Protein AF-A0A2V8B8E0-F1 (afdb_monomer_lite)

Structure (mmCIF, N/CA/C/O backbone):
data_AF-A0A2V8B8E0-F1
#
_entry.id   AF-A0A2V8B8E0-F1
#
loop_
_atom_site.group_PDB
_atom_site.id
_atom_site.type_symbol
_atom_site.label_atom_id
_atom_site.label_alt_id
_atom_site.label_comp_id
_atom_site.label_asym_id
_atom_site.label_entity_id
_atom_site.label_seq_id
_atom_site.pdbx_PDB_ins_code
_atom_site.Cartn_x
_atom_site.Cartn_y
_atom_site.Cartn_z
_atom_site.occupancy
_atom_site.B_iso_or_equiv
_atom_site.auth_seq_id
_atom_site.auth_comp_id
_atom_site.auth_asym_id
_atom_site.auth_atom_id
_atom_site.pdbx_PDB_model_num
ATOM 1 N N . MET A 1 1 ? -18.580 -0.881 13.087 1.00 76.44 1 MET A N 1
ATOM 2 C CA . MET A 1 1 ? -17.465 -0.644 14.038 1.00 76.44 1 MET A CA 1
ATOM 3 C C . MET A 1 1 ? -16.310 0.026 13.305 1.00 76.44 1 MET A C 1
ATOM 5 O O . MET A 1 1 ? -16.131 -0.275 12.132 1.00 76.44 1 MET A O 1
ATOM 9 N N . LYS A 1 2 ? -15.536 0.904 13.964 1.00 87.88 2 LYS A N 1
ATOM 10 C CA . LYS A 1 2 ? -14.418 1.641 13.333 1.00 87.88 2 LYS A CA 1
ATOM 11 C C . LYS A 1 2 ? -13.350 0.708 12.743 1.00 87.88 2 LYS A C 1
ATOM 13 O O . LYS A 1 2 ? -12.907 0.932 11.627 1.00 87.88 2 LYS A O 1
ATOM 18 N N . LEU A 1 3 ? -13.032 -0.384 13.441 1.00 93.44 3 LEU A N 1
ATOM 19 C CA . LEU A 1 3 ? -12.093 -1.399 12.957 1.00 93.44 3 LEU A CA 1
ATOM 20 C C . LEU A 1 3 ? -12.596 -2.121 11.696 1.00 93.44 3 LEU A C 1
ATOM 22 O O . LEU A 1 3 ? -11.832 -2.327 10.762 1.00 93.44 3 LEU A O 1
ATOM 26 N N . GLN A 1 4 ? -13.893 -2.445 11.627 1.00 92.62 4 GLN A N 1
ATOM 27 C CA . GLN A 1 4 ? -14.466 -3.100 10.446 1.00 92.62 4 GLN A CA 1
ATOM 28 C C . GLN A 1 4 ? -14.330 -2.230 9.190 1.00 92.62 4 GLN A C 1
ATOM 30 O O . GLN A 1 4 ? -14.033 -2.748 8.125 1.00 92.62 4 GLN A O 1
ATOM 35 N N . ALA A 1 5 ? -14.477 -0.908 9.316 1.00 92.25 5 ALA A N 1
ATOM 36 C CA . ALA A 1 5 ? -14.296 0.005 8.187 1.00 92.25 5 ALA A CA 1
ATOM 37 C C . ALA A 1 5 ? -12.845 0.031 7.667 1.00 92.25 5 ALA A C 1
ATOM 39 O O . ALA A 1 5 ? -12.624 0.231 6.477 1.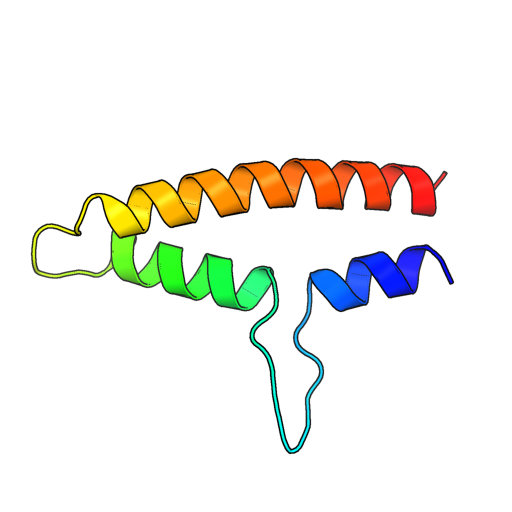00 92.25 5 ALA A O 1
ATOM 40 N N . VAL A 1 6 ? -11.857 -0.192 8.540 1.00 95.06 6 VAL A N 1
ATOM 41 C CA . VAL A 1 6 ? -10.448 -0.343 8.141 1.00 95.06 6 VAL A CA 1
ATOM 42 C C . VAL A 1 6 ? -10.242 -1.667 7.404 1.00 95.06 6 VAL A C 1
ATOM 44 O O . VAL A 1 6 ? -9.627 -1.685 6.341 1.00 95.06 6 VAL A O 1
ATOM 47 N N . ILE A 1 7 ? -10.798 -2.762 7.929 1.00 93.94 7 ILE A N 1
ATOM 48 C CA . ILE A 1 7 ? -10.727 -4.091 7.299 1.00 93.94 7 ILE A CA 1
ATOM 49 C C . ILE A 1 7 ? -11.357 -4.068 5.903 1.00 93.94 7 ILE A C 1
ATOM 51 O O . ILE A 1 7 ? -10.768 -4.585 4.959 1.00 93.94 7 ILE A O 1
ATOM 55 N N . ASP A 1 8 ? -12.506 -3.408 5.765 1.00 93.31 8 ASP A N 1
ATOM 56 C CA . ASP A 1 8 ? -13.248 -3.304 4.507 1.00 93.31 8 ASP A CA 1
ATOM 57 C C . ASP A 1 8 ? -12.468 -2.579 3.397 1.00 93.31 8 ASP A C 1
ATOM 59 O O . ASP A 1 8 ? -12.757 -2.787 2.225 1.00 93.31 8 ASP A O 1
ATOM 63 N N . ARG A 1 9 ? -11.476 -1.749 3.745 1.00 94.12 9 ARG A N 1
ATOM 64 C CA . ARG A 1 9 ? -10.571 -1.103 2.778 1.00 94.12 9 ARG A CA 1
ATOM 65 C C . ARG A 1 9 ? -9.363 -1.965 2.419 1.00 94.12 9 ARG A C 1
ATOM 67 O O . ARG A 1 9 ? -8.751 -1.766 1.374 1.00 94.12 9 ARG A O 1
ATOM 74 N N . LEU A 1 10 ? -8.986 -2.886 3.303 1.00 95.00 10 LEU A N 1
ATOM 75 C CA . LEU A 1 10 ? -7.809 -3.733 3.136 1.00 95.00 10 LEU A CA 1
ATOM 76 C C . LEU A 1 10 ? -8.112 -4.984 2.317 1.00 95.00 10 LEU A C 1
ATOM 78 O O . LEU A 1 10 ? -7.317 -5.354 1.455 1.00 95.00 10 LEU A O 1
ATOM 82 N N . VAL A 1 11 ? -9.241 -5.628 2.608 1.00 94.88 11 VAL A N 1
ATOM 83 C CA . VAL A 1 11 ? -9.540 -6.991 2.167 1.00 94.88 11 VAL A CA 1
ATOM 84 C C . VAL A 1 11 ? -10.737 -6.989 1.229 1.00 94.88 11 VAL A C 1
ATOM 86 O O . VAL A 1 11 ? -11.816 -6.525 1.602 1.00 94.88 11 VAL A O 1
ATOM 89 N N . THR A 1 12 ? -10.569 -7.557 0.034 1.00 92.81 12 THR A N 1
ATOM 90 C CA . THR A 1 12 ? -11.692 -7.803 -0.871 1.00 92.81 12 THR A CA 1
ATOM 91 C C . THR A 1 12 ? -12.649 -8.802 -0.241 1.00 92.81 12 THR A C 1
ATOM 93 O O . THR A 1 12 ? -12.269 -9.900 0.168 1.00 92.81 12 THR A O 1
ATOM 96 N N . LYS A 1 13 ? -13.916 -8.397 -0.130 1.00 86.88 13 LYS A N 1
ATOM 97 C CA . LYS A 1 13 ? -14.995 -9.282 0.306 1.00 86.88 13 LYS A CA 1
ATOM 98 C C . LYS A 1 13 ? -15.376 -10.187 -0.854 1.00 86.88 13 LYS A C 1
ATOM 100 O O . LYS A 1 13 ? -15.557 -9.704 -1.966 1.00 86.88 13 LYS A O 1
ATOM 105 N N . THR A 1 14 ? -15.538 -11.473 -0.571 1.00 81.94 14 THR A N 1
ATOM 106 C CA . THR A 1 14 ? -15.928 -12.441 -1.590 1.00 81.94 14 THR A CA 1
ATOM 107 C C . THR A 1 14 ? -17.393 -12.273 -1.984 1.00 81.94 14 THR A C 1
ATOM 109 O O . THR A 1 14 ? -18.256 -12.032 -1.131 1.00 81.94 14 THR A O 1
ATOM 112 N N . GLY A 1 15 ? -17.696 -12.387 -3.277 1.00 80.38 15 GLY A N 1
ATOM 113 C CA . GLY A 1 15 ? -19.054 -12.171 -3.772 1.00 80.38 15 GLY A CA 1
ATOM 114 C C . GLY A 1 15 ? -19.204 -12.263 -5.292 1.00 80.38 15 GLY A C 1
ATOM 115 O O . GLY A 1 15 ? -18.236 -12.480 -6.008 1.00 80.38 15 GLY A O 1
ATOM 116 N N . PRO A 1 16 ? -20.433 -12.103 -5.816 1.00 76.25 16 PRO A N 1
ATOM 117 C CA . PRO A 1 16 ? -20.685 -12.152 -7.258 1.00 76.25 16 PRO A CA 1
ATOM 118 C C . PRO A 1 16 ? -20.056 -10.980 -8.029 1.00 76.25 16 PRO A C 1
ATOM 120 O O . PRO A 1 16 ? -19.831 -11.098 -9.229 1.00 76.25 16 PRO A O 1
ATOM 123 N N . TYR A 1 17 ? -19.765 -9.870 -7.344 1.00 73.00 17 TYR A N 1
ATOM 124 C CA . TYR A 1 17 ? -19.014 -8.735 -7.871 1.00 73.00 17 TYR A CA 1
ATOM 125 C C . TYR A 1 17 ? -17.960 -8.351 -6.837 1.00 73.00 17 TYR A C 1
ATOM 127 O O . TYR A 1 17 ? -18.307 -7.948 -5.726 1.00 73.00 17 TYR A O 1
ATOM 135 N N . GLU A 1 18 ? -16.691 -8.524 -7.193 1.00 79.50 18 GLU A N 1
ATOM 136 C CA . GLU A 1 18 ? -15.558 -8.250 -6.314 1.00 79.50 18 GLU A CA 1
ATOM 137 C C . GLU A 1 18 ? -14.788 -7.042 -6.838 1.00 79.50 18 GLU A C 1
ATOM 139 O O . GLU A 1 18 ? -14.228 -7.075 -7.935 1.00 79.50 18 GLU A O 1
ATOM 144 N N . ASP A 1 19 ? -14.741 -5.982 -6.034 1.00 82.06 19 ASP A N 1
ATOM 145 C CA . ASP A 1 19 ? -13.802 -4.888 -6.247 1.00 82.06 19 ASP A CA 1
ATOM 146 C C . ASP A 1 19 ? -12.479 -5.240 -5.561 1.00 82.06 19 ASP A C 1
ATOM 148 O O . ASP A 1 19 ? -12.447 -5.603 -4.379 1.00 82.06 1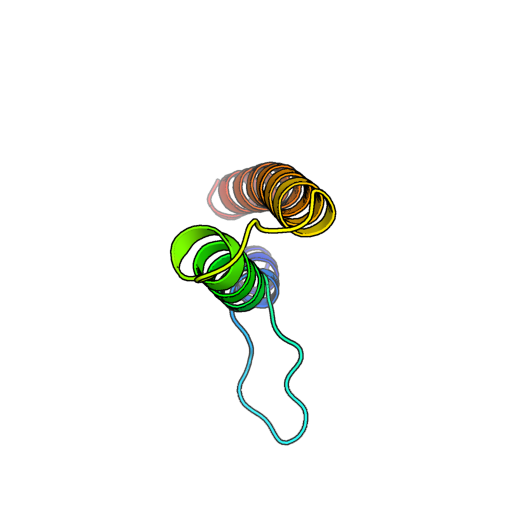9 ASP A O 1
ATOM 152 N N . GLN A 1 20 ? -11.370 -5.125 -6.295 1.00 89.81 20 GLN A N 1
ATOM 153 C CA . GLN A 1 20 ? -10.036 -5.332 -5.732 1.00 89.81 20 GLN A CA 1
ATOM 154 C C . GLN A 1 20 ? -9.748 -4.253 -4.692 1.00 89.81 20 GLN A C 1
ATOM 156 O O . GLN A 1 20 ? -9.730 -3.066 -5.0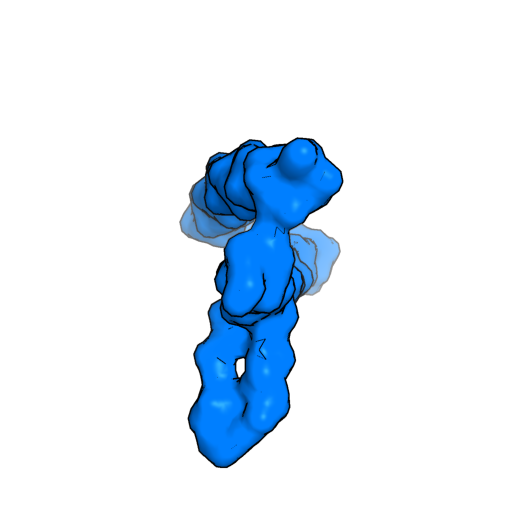15 1.00 89.81 20 GLN A O 1
ATOM 161 N N . MET A 1 21 ? -9.507 -4.660 -3.452 1.00 95.38 21 MET A N 1
ATOM 162 C CA . MET A 1 21 ? -9.167 -3.774 -2.347 1.00 95.38 21 MET A CA 1
ATOM 163 C C . MET A 1 21 ? -7.654 -3.590 -2.264 1.00 95.38 21 MET A C 1
ATOM 165 O O . MET A 1 21 ? -6.890 -4.103 -3.086 1.00 95.38 21 MET A O 1
ATOM 169 N N . PHE A 1 22 ? -7.214 -2.824 -1.270 1.00 96.94 22 PHE A N 1
ATOM 170 C CA . PHE A 1 22 ? -5.835 -2.373 -1.151 1.00 96.94 22 PHE A CA 1
ATOM 171 C C . PHE A 1 22 ? -4.792 -3.495 -1.299 1.00 96.94 22 PHE A C 1
ATOM 173 O O . PHE A 1 22 ? -3.829 -3.335 -2.049 1.00 96.94 22 PHE A O 1
ATOM 180 N N . ILE A 1 23 ? -4.978 -4.634 -0.618 1.00 96.88 23 ILE A N 1
ATOM 181 C CA . ILE A 1 23 ? -4.005 -5.741 -0.641 1.00 96.88 23 ILE A CA 1
ATOM 182 C C . ILE A 1 23 ? -3.870 -6.339 -2.044 1.00 96.88 23 ILE A C 1
ATOM 184 O O . ILE A 1 23 ? -2.750 -6.597 -2.493 1.00 96.88 23 ILE A O 1
ATOM 188 N N . ASP A 1 24 ? -4.982 -6.528 -2.750 1.00 96.62 24 ASP A N 1
ATOM 189 C CA . ASP A 1 24 ? -4.977 -7.096 -4.098 1.00 96.62 24 ASP A CA 1
ATOM 190 C C . ASP A 1 24 ? -4.364 -6.123 -5.097 1.00 96.62 24 ASP A C 1
ATOM 192 O O . ASP A 1 24 ? -3.510 -6.506 -5.898 1.00 96.62 24 ASP A O 1
ATOM 196 N N . GLN A 1 25 ? -4.724 -4.843 -4.999 1.00 96.62 25 GLN A N 1
ATOM 197 C CA . GLN A 1 25 ? -4.149 -3.795 -5.837 1.00 96.62 25 GLN A CA 1
ATOM 198 C C . GLN A 1 25 ? -2.632 -3.687 -5.641 1.00 96.62 25 GLN A C 1
ATOM 200 O O . GLN A 1 25 ? -1.885 -3.673 -6.621 1.00 96.62 25 GLN A O 1
ATOM 205 N N . LEU A 1 26 ? -2.164 -3.667 -4.389 1.00 97.69 26 LEU A N 1
ATOM 206 C CA . LEU A 1 26 ? -0.737 -3.631 -4.073 1.00 97.69 26 LEU A CA 1
ATOM 207 C C . LEU A 1 26 ? -0.018 -4.878 -4.585 1.00 97.69 26 LEU A C 1
ATOM 209 O O . LEU A 1 26 ? 1.038 -4.762 -5.205 1.00 97.69 26 LEU A O 1
ATOM 213 N N . SER A 1 27 ? -0.603 -6.056 -4.378 1.00 96.00 27 SER A N 1
ATOM 214 C CA . SER A 1 27 ? -0.037 -7.321 -4.852 1.00 96.00 27 SER A CA 1
ATOM 215 C C . SER A 1 27 ? 0.059 -7.368 -6.377 1.00 96.00 27 SER A C 1
ATOM 217 O O . SER A 1 27 ? 1.045 -7.865 -6.921 1.00 96.00 27 SER A O 1
ATOM 219 N N . ASN A 1 28 ? -0.939 -6.827 -7.077 1.00 95.12 28 ASN A N 1
ATOM 220 C CA . ASN A 1 28 ? -0.962 -6.783 -8.534 1.00 95.12 28 ASN A CA 1
ATOM 221 C C . ASN A 1 28 ? 0.099 -5.840 -9.099 1.00 95.12 28 ASN A C 1
ATOM 223 O O . ASN A 1 28 ? 0.868 -6.253 -9.966 1.00 95.12 28 ASN A O 1
ATOM 227 N N . VAL A 1 29 ? 0.206 -4.628 -8.555 1.00 96.25 29 VAL A N 1
ATOM 228 C CA . VAL A 1 29 ? 1.213 -3.645 -8.984 1.00 96.25 29 VAL A CA 1
ATOM 229 C C . VAL A 1 29 ? 2.628 -4.117 -8.642 1.00 96.25 29 V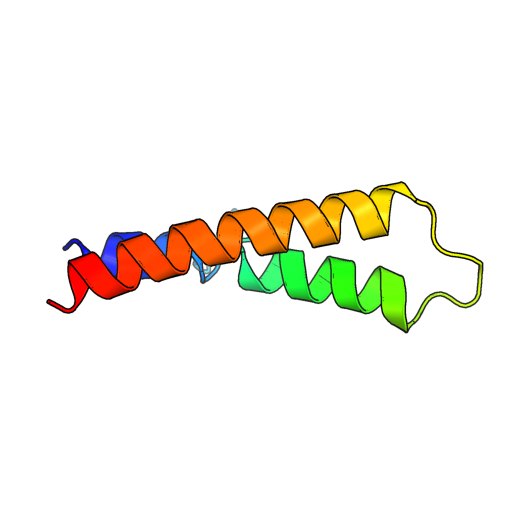AL A C 1
ATOM 231 O O . VAL A 1 29 ? 3.533 -4.009 -9.465 1.00 96.25 29 VAL A O 1
ATOM 234 N N . ALA A 1 30 ? 2.834 -4.704 -7.460 1.00 94.06 30 ALA A N 1
ATOM 235 C CA . ALA A 1 30 ? 4.131 -5.264 -7.084 1.00 94.06 30 ALA A CA 1
ATOM 236 C C . ALA A 1 30 ? 4.556 -6.407 -8.020 1.00 94.06 30 ALA A C 1
ATOM 238 O O . ALA A 1 30 ? 5.732 -6.509 -8.371 1.00 94.06 30 ALA A O 1
ATOM 239 N N . ARG A 1 31 ? 3.606 -7.243 -8.460 1.00 94.88 31 ARG A N 1
ATOM 240 C CA . ARG A 1 31 ? 3.866 -8.302 -9.442 1.00 94.88 31 ARG A CA 1
ATOM 241 C C . ARG A 1 31 ? 4.230 -7.731 -10.806 1.00 94.88 31 ARG A C 1
ATOM 243 O O . ARG A 1 31 ? 5.220 -8.167 -11.380 1.00 94.88 31 ARG A O 1
ATOM 250 N N . GLU A 1 32 ? 3.468 -6.756 -11.297 1.00 94.81 32 GLU A N 1
ATOM 251 C CA . GLU A 1 32 ? 3.758 -6.066 -12.558 1.00 94.81 32 GLU A CA 1
ATOM 252 C C . GLU A 1 32 ? 5.169 -5.465 -12.543 1.00 94.81 32 GLU A C 1
ATOM 254 O O . GLU A 1 32 ? 5.941 -5.672 -13.474 1.00 94.81 32 GLU A O 1
ATOM 259 N N . ILE A 1 33 ? 5.540 -4.798 -11.448 1.00 95.50 33 ILE A N 1
ATOM 260 C CA . ILE A 1 33 ? 6.868 -4.201 -11.290 1.00 95.50 33 ILE A CA 1
ATOM 261 C C . ILE A 1 33 ? 7.973 -5.266 -11.205 1.00 95.50 33 ILE A C 1
ATOM 263 O O . ILE A 1 33 ? 9.043 -5.094 -11.786 1.00 95.50 33 ILE A O 1
ATOM 267 N N . GLY A 1 34 ? 7.747 -6.336 -10.441 1.00 93.50 34 GLY A N 1
ATOM 268 C CA . GLY A 1 34 ? 8.784 -7.310 -10.091 1.00 93.50 34 GLY A CA 1
ATOM 269 C C . GLY A 1 34 ? 8.970 -8.460 -11.081 1.00 93.50 34 GLY A C 1
ATOM 270 O O . GLY A 1 34 ? 10.001 -9.127 -11.024 1.00 93.50 34 GLY A O 1
ATOM 271 N N . GLN A 1 35 ? 7.990 -8.725 -11.948 1.00 93.00 35 GLN A N 1
ATOM 272 C CA . GLN A 1 35 ? 7.978 -9.903 -12.828 1.00 93.00 35 GLN A CA 1
ATOM 273 C C . GLN A 1 35 ? 7.877 -9.568 -14.317 1.00 93.00 35 GLN A C 1
ATOM 275 O O . GLN A 1 35 ? 7.755 -10.479 -15.132 1.00 93.00 35 GLN A O 1
ATOM 280 N N . ALA A 1 36 ? 7.899 -8.293 -14.701 1.00 88.00 36 ALA A N 1
ATOM 281 C CA . ALA A 1 36 ? 7.871 -7.949 -16.112 1.00 88.00 36 ALA A CA 1
ATOM 282 C C . ALA A 1 36 ? 9.195 -8.311 -16.800 1.00 88.00 36 ALA A C 1
ATOM 284 O O . ALA A 1 36 ? 10.266 -7.848 -16.408 1.00 88.00 36 ALA A O 1
ATOM 285 N N . ASP A 1 37 ? 9.097 -9.079 -17.886 1.00 87.81 37 ASP A N 1
ATOM 286 C CA . ASP A 1 37 ? 10.231 -9.380 -18.769 1.00 87.81 37 ASP A CA 1
ATOM 287 C C . ASP A 1 37 ? 10.732 -8.132 -19.520 1.00 87.81 37 ASP A C 1
ATOM 289 O O . ASP A 1 37 ? 11.881 -8.061 -19.957 1.00 87.81 37 ASP A O 1
ATOM 293 N N . GLN A 1 38 ? 9.860 -7.133 -19.690 1.00 90.06 38 GLN A N 1
ATOM 294 C CA . GLN A 1 38 ? 10.167 -5.852 -20.322 1.00 90.06 38 GLN A CA 1
ATOM 295 C C . GLN A 1 38 ? 10.219 -4.726 -19.293 1.00 90.06 38 GLN A C 1
ATOM 297 O O . GLN A 1 38 ? 9.703 -4.835 -18.183 1.00 90.06 38 GLN A O 1
ATOM 302 N N . LYS A 1 39 ? 10.816 -3.594 -19.684 1.00 92.00 39 LYS A N 1
ATOM 303 C CA . LYS A 1 39 ? 10.845 -2.402 -18.837 1.00 92.00 39 LYS A CA 1
ATOM 304 C C . LYS A 1 39 ? 9.419 -1.965 -18.498 1.00 92.00 39 LYS A C 1
ATOM 306 O O . LYS A 1 39 ? 8.641 -1.614 -19.381 1.00 92.00 39 LYS A O 1
ATOM 311 N N . VAL A 1 40 ? 9.129 -1.932 -17.205 1.00 93.31 40 VAL A N 1
ATOM 312 C CA . VAL A 1 40 ? 7.844 -1.498 -16.663 1.00 93.31 40 VAL A CA 1
ATOM 313 C C . VAL A 1 40 ? 7.660 0.001 -16.901 1.00 93.31 40 VAL A C 1
ATOM 315 O O . VAL A 1 40 ? 8.598 0.793 -16.748 1.00 93.31 40 VAL A O 1
ATOM 318 N N . GLY A 1 41 ? 6.448 0.396 -17.293 1.00 94.12 41 GLY A N 1
ATOM 319 C CA . GLY A 1 41 ? 6.090 1.797 -17.496 1.00 94.12 41 GLY A CA 1
ATOM 320 C C . GLY A 1 41 ? 6.133 2.606 -16.196 1.00 94.12 41 GLY A C 1
ATOM 321 O O . GLY A 1 41 ? 5.897 2.082 -15.109 1.00 94.12 41 GLY A O 1
ATOM 322 N N . ALA A 1 42 ? 6.394 3.913 -16.304 1.00 95.56 42 ALA A N 1
ATOM 323 C CA . ALA A 1 42 ? 6.418 4.817 -15.148 1.00 95.56 42 ALA A CA 1
ATOM 324 C C . ALA A 1 42 ? 5.096 4.803 -14.356 1.00 95.56 42 ALA A C 1
ATOM 326 O O . ALA A 1 42 ? 5.114 4.883 -13.130 1.00 95.56 42 ALA A O 1
ATOM 327 N N . SER A 1 43 ? 3.972 4.596 -15.046 1.00 95.81 43 SER A N 1
ATOM 328 C CA . SER A 1 43 ? 2.631 4.520 -14.462 1.00 95.81 43 SER A CA 1
ATOM 329 C C . SER A 1 43 ? 2.479 3.439 -13.388 1.00 95.81 43 SER A C 1
ATOM 331 O O . SER A 1 43 ? 1.737 3.640 -12.429 1.00 95.81 43 SER A O 1
ATOM 333 N N . ALA A 1 44 ? 3.185 2.306 -13.494 1.00 95.88 44 ALA A N 1
ATOM 334 C CA . ALA A 1 44 ? 3.121 1.261 -12.469 1.00 95.88 44 ALA A CA 1
ATOM 335 C C . ALA A 1 44 ? 3.793 1.723 -11.167 1.00 95.88 44 ALA A C 1
ATOM 337 O O . ALA A 1 44 ? 3.264 1.521 -10.074 1.00 95.88 44 ALA A O 1
ATOM 338 N N . TYR A 1 45 ? 4.931 2.414 -11.278 1.00 96.62 45 TYR A N 1
ATOM 339 C CA . TYR A 1 45 ? 5.624 2.997 -10.127 1.00 96.62 45 TYR A CA 1
ATOM 340 C C . TYR A 1 45 ? 4.851 4.174 -9.524 1.00 96.62 45 TYR A C 1
ATOM 342 O O . TYR A 1 45 ? 4.813 4.320 -8.303 1.00 96.62 45 TYR A O 1
ATOM 350 N N . GLU A 1 46 ? 4.203 4.996 -10.350 1.00 97.94 46 GLU A N 1
ATOM 351 C CA . GLU A 1 46 ? 3.283 6.040 -9.882 1.00 97.94 46 GLU A CA 1
ATOM 352 C C . GLU A 1 46 ? 2.130 5.426 -9.086 1.00 97.94 46 GLU A C 1
ATOM 354 O O . GLU A 1 46 ? 1.885 5.833 -7.948 1.00 97.94 46 GLU A O 1
ATOM 359 N N . ARG A 1 47 ? 1.504 4.369 -9.620 1.00 97.62 47 ARG A N 1
ATOM 360 C CA . ARG A 1 47 ? 0.440 3.646 -8.918 1.00 97.62 47 ARG A CA 1
ATOM 361 C C . ARG A 1 47 ? 0.924 3.053 -7.598 1.00 97.62 47 ARG A C 1
ATOM 363 O O . ARG A 1 47 ? 0.223 3.150 -6.593 1.00 97.62 47 ARG A O 1
ATOM 370 N N . TYR A 1 48 ? 2.117 2.469 -7.585 1.00 97.31 48 TYR A N 1
ATOM 371 C CA . TYR A 1 48 ? 2.734 1.950 -6.369 1.00 97.31 48 TYR A CA 1
ATOM 372 C C . TYR A 1 48 ? 2.932 3.051 -5.317 1.00 97.31 48 TYR A C 1
ATOM 374 O O . TYR A 1 48 ? 2.556 2.878 -4.158 1.00 97.31 48 TYR A O 1
ATOM 382 N N . ASN A 1 49 ? 3.452 4.213 -5.718 1.00 97.75 49 ASN A N 1
ATOM 383 C CA . ASN A 1 49 ? 3.643 5.352 -4.819 1.00 97.75 49 ASN A CA 1
ATOM 384 C C . ASN A 1 49 ? 2.319 5.873 -4.250 1.00 97.75 49 ASN A C 1
ATOM 386 O O . ASN A 1 49 ? 2.261 6.255 -3.079 1.00 97.75 49 ASN A O 1
ATOM 390 N N . ASP A 1 50 ? 1.253 5.880 -5.045 1.00 98.19 50 ASP A N 1
ATOM 391 C CA . ASP A 1 50 ? -0.070 6.272 -4.565 1.00 98.19 50 ASP A CA 1
ATOM 392 C C . ASP A 1 50 ? -0.635 5.270 -3.554 1.00 98.19 50 ASP A C 1
ATOM 394 O O . ASP A 1 50 ? -1.154 5.684 -2.515 1.00 98.19 50 ASP A O 1
ATOM 398 N N . LEU A 1 51 ? -0.434 3.968 -3.775 1.00 97.88 51 LEU A N 1
ATOM 399 C CA . LEU A 1 51 ? -0.787 2.937 -2.797 1.00 97.88 51 LEU A CA 1
ATOM 400 C C . LEU A 1 51 ? 0.009 3.089 -1.487 1.00 97.88 51 LEU A C 1
ATOM 402 O O . LEU A 1 51 ? -0.543 2.894 -0.409 1.00 97.88 51 LEU A O 1
ATOM 406 N N . LEU A 1 52 ? 1.275 3.516 -1.521 1.00 97.62 52 LEU A N 1
ATOM 407 C CA . LEU A 1 52 ? 2.031 3.795 -0.288 1.00 97.62 52 LEU A CA 1
ATOM 408 C C . LEU A 1 52 ? 1.481 4.997 0.502 1.00 97.62 52 LEU A C 1
ATOM 410 O O . LEU A 1 52 ? 1.482 4.992 1.741 1.00 97.62 52 LEU A O 1
ATOM 414 N N . LYS A 1 53 ? 0.978 6.027 -0.188 1.00 98.00 53 LYS A N 1
ATOM 415 C CA . LYS A 1 53 ? 0.279 7.143 0.472 1.00 98.00 53 LYS A CA 1
ATOM 416 C C . LYS A 1 53 ? -1.031 6.662 1.090 1.00 98.00 53 LYS A C 1
ATOM 418 O O . LYS A 1 53 ? -1.323 6.992 2.240 1.00 98.00 53 LYS A O 1
ATOM 423 N N . GLU A 1 54 ? -1.792 5.852 0.357 1.00 97.25 54 GLU A N 1
ATOM 424 C CA . GLU A 1 54 ? -3.034 5.267 0.857 1.00 97.25 54 GLU A CA 1
ATOM 425 C C . GLU A 1 54 ? -2.788 4.373 2.079 1.00 97.25 54 GLU A C 1
ATOM 427 O O . GLU A 1 54 ? -3.495 4.502 3.078 1.00 97.25 54 GLU A O 1
ATOM 432 N N . TRP A 1 55 ? -1.736 3.552 2.058 1.00 97.75 55 TRP A N 1
ATOM 433 C CA . TRP A 1 55 ? -1.313 2.751 3.206 1.00 97.75 55 TRP A CA 1
ATOM 434 C C . TRP A 1 55 ? -1.085 3.605 4.451 1.00 97.75 55 TRP A C 1
ATOM 436 O O . TRP A 1 55 ? -1.557 3.267 5.535 1.00 97.75 55 TRP A O 1
ATOM 446 N N . THR A 1 56 ? -0.404 4.742 4.298 1.00 97.88 56 THR A N 1
ATOM 447 C CA . THR A 1 56 ? -0.152 5.670 5.409 1.00 97.88 56 THR A CA 1
ATOM 448 C C . THR A 1 56 ? -1.464 6.185 6.009 1.00 97.88 56 THR A C 1
ATOM 450 O O . THR A 1 56 ? -1.605 6.247 7.233 1.00 97.88 56 THR A O 1
ATOM 453 N N . ALA A 1 57 ? -2.455 6.493 5.167 1.00 97.06 57 ALA A N 1
ATOM 454 C CA . ALA A 1 57 ? -3.783 6.897 5.621 1.00 97.06 57 ALA A CA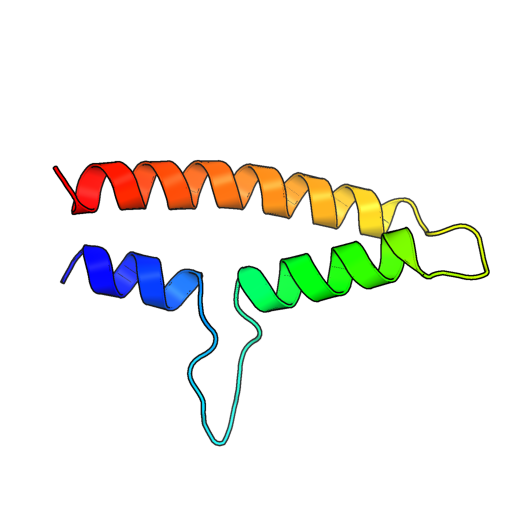 1
ATOM 455 C C . ALA A 1 57 ? -4.538 5.750 6.320 1.00 97.06 57 ALA A C 1
ATOM 457 O O . ALA A 1 57 ? -5.069 5.953 7.414 1.00 97.06 57 ALA A O 1
ATOM 458 N N . ILE A 1 58 ? -4.537 4.542 5.739 1.00 96.56 58 ILE A N 1
ATOM 459 C CA . ILE A 1 58 ? -5.165 3.347 6.329 1.00 96.56 58 ILE A CA 1
ATOM 460 C C . ILE A 1 58 ? -4.548 3.037 7.694 1.00 96.56 58 ILE A C 1
ATOM 462 O O . ILE A 1 58 ? -5.277 2.789 8.654 1.00 96.56 58 ILE A O 1
ATOM 466 N N . LYS A 1 59 ? -3.219 3.104 7.811 1.00 96.62 59 LYS A N 1
ATOM 467 C CA . LYS A 1 59 ? -2.519 2.890 9.078 1.00 96.62 59 LYS A CA 1
ATOM 468 C C . LYS A 1 59 ? -2.966 3.904 10.135 1.00 96.62 59 LYS A C 1
ATOM 470 O O . LYS A 1 59 ? -3.271 3.515 11.258 1.00 96.62 59 LYS A O 1
ATOM 475 N N . ALA A 1 60 ? -3.061 5.184 9.780 1.00 96.88 60 ALA A N 1
ATOM 476 C CA . ALA A 1 60 ? -3.521 6.214 10.708 1.00 96.88 60 ALA A CA 1
ATOM 477 C C . ALA A 1 60 ? -4.985 6.011 11.148 1.00 96.88 60 ALA A C 1
ATOM 479 O O . ALA A 1 60 ? -5.333 6.334 12.284 1.00 96.88 60 ALA A O 1
ATOM 480 N N . ASP A 1 61 ? -5.854 5.509 10.264 1.00 95.56 61 ASP A N 1
ATOM 481 C CA . ASP A 1 61 ? -7.229 5.129 10.618 1.00 95.56 61 ASP A CA 1
ATOM 482 C C . ASP A 1 61 ? -7.260 3.897 11.538 1.00 95.56 61 ASP A C 1
ATOM 484 O O . ASP A 1 61 ? -8.043 3.866 12.488 1.00 95.56 61 ASP A O 1
ATOM 488 N N . ALA A 1 62 ? -6.390 2.911 11.295 1.00 96.06 62 ALA A N 1
ATOM 489 C CA . ALA A 1 62 ? -6.246 1.716 12.124 1.00 96.06 62 ALA A CA 1
ATOM 490 C C . ALA A 1 62 ? -5.780 2.062 13.544 1.00 96.06 62 ALA A C 1
ATOM 492 O O . ALA A 1 62 ? -6.412 1.638 14.510 1.00 96.06 62 ALA A O 1
ATOM 493 N N . ASP A 1 63 ? -4.742 2.893 13.671 1.00 96.69 63 ASP A N 1
ATOM 494 C CA . ASP A 1 63 ? -4.226 3.355 14.964 1.00 96.69 63 ASP A CA 1
ATOM 495 C C . ASP A 1 63 ? -5.341 4.051 15.777 1.00 96.69 63 ASP A C 1
ATOM 497 O O . ASP A 1 63 ? -5.514 3.785 16.965 1.00 96.69 63 ASP A O 1
ATOM 501 N N . ARG A 1 64 ? -6.172 4.877 15.120 1.00 95.50 64 ARG A N 1
ATOM 502 C CA . ARG A 1 64 ? -7.345 5.541 15.726 1.00 95.50 64 ARG A CA 1
ATOM 503 C C . ARG A 1 64 ? -8.507 4.606 16.065 1.00 95.50 64 ARG A C 1
ATOM 505 O O . ARG A 1 64 ? -9.386 4.995 16.829 1.00 95.50 64 ARG A O 1
ATOM 512 N N 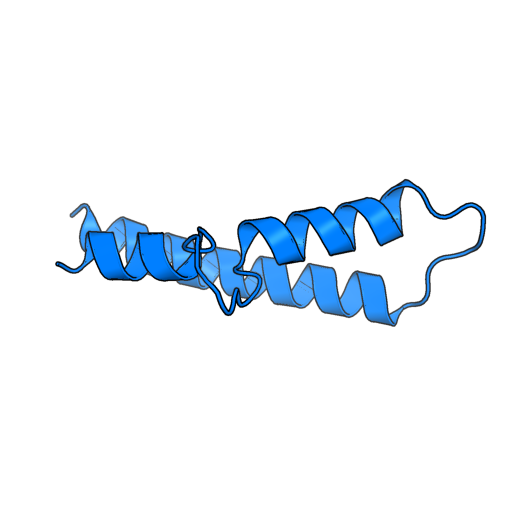. ALA A 1 65 ? -8.592 3.444 15.428 1.00 93.81 65 ALA A N 1
ATOM 513 C CA . ALA A 1 65 ? -9.645 2.463 15.678 1.00 93.81 65 ALA A CA 1
ATOM 514 C C . ALA A 1 65 ? -9.282 1.480 16.802 1.00 93.81 65 ALA A C 1
ATOM 516 O O . ALA A 1 65 ? -10.188 0.847 17.345 1.00 93.81 65 ALA A O 1
ATOM 517 N N . LEU A 1 66 ? -7.986 1.336 17.097 1.00 91.75 66 LEU A N 1
ATOM 518 C CA . LEU A 1 66 ? -7.439 0.458 18.134 1.00 91.75 66 LEU A CA 1
ATOM 519 C C . LEU A 1 66 ? -7.192 1.174 19.472 1.00 91.75 66 LEU A C 1
ATOM 521 O O . LEU A 1 66 ? -7.160 0.500 20.500 1.00 91.75 66 LEU A O 1
ATOM 525 N N . GLY A 1 67 ? -6.997 2.497 19.451 1.00 82.19 67 GLY A N 1
ATOM 526 C CA . GLY A 1 67 ? -6.954 3.357 20.642 1.00 82.19 67 GLY A CA 1
ATOM 527 C C . GLY A 1 67 ? -8.334 3.797 21.109 1.00 82.19 67 GLY A C 1
ATOM 528 O O . GLY A 1 67 ? -8.481 3.988 22.335 1.00 82.19 67 GLY A O 1
#

Radius of gyration: 14.13 Å; chains: 1; bounding box: 32×20×41 Å

Foldseek 3Di:
DLQVVLVPQADWDDDPDTDDHLPRQLVVLCCQCPPDPDDRDVVSVVSNVVSVVVVVVSVVSNVVVVD

pLDDT: mean 92.95, std 5.87, range [73.0, 98.19]

Secondary structure (DSSP, 8-state):
-HHHHHHHHHSPPPSSS----HHHHHHHHHHHHHH-SSPPPHHHHHHHHHHHHHHHHHHHHHHHHH-

Sequence (67 aa):
MKLQAVIDRLVTKTGPYEDQMFIDQLSNVAREIGQADQKVGASAYERYNDLLKEWTAIKADADRALG